Protein AF-A0A821S9S5-F1 (afdb_monomer)

Nearest PDB structures (foldseek):
  3uk6-assembly1_A  TM=9.648E-01  e=2.533E-13  Homo sapiens
  3uk6-assembly2_E  TM=9.661E-01  e=4.183E-13  Homo sapiens
  3uk6-assembly1_J  TM=9.190E-01  e=1.122E-13  Homo sapiens
  3uk6-assembly1_C  TM=9.351E-01  e=2.235E-13  Homo sapiens
  6fo1-assembly1_A  TM=9.210E-01  e=1.357E-09  Homo sapiens

pLDDT: mean 81.26, std 17.4, range [34.44, 96.62]

Structure (mmCIF, N/CA/C/O backbone):
data_AF-A0A821S9S5-F1
#
_entry.id   AF-A0A821S9S5-F1
#
loop_
_atom_site.group_PDB
_atom_site.id
_atom_site.type_symbol
_atom_site.label_atom_id
_atom_site.label_alt_id
_atom_site.label_comp_id
_atom_site.label_asym_id
_atom_site.label_entity_id
_atom_site.label_seq_id
_atom_site.pdbx_PDB_ins_code
_atom_site.Cartn_x
_atom_site.Cartn_y
_atom_site.Cartn_z
_atom_site.occupancy
_atom_site.B_iso_or_equiv
_atom_site.auth_seq_id
_atom_site.auth_comp_id
_atom_site.auth_asym_id
_atom_site.auth_atom_id
_atom_site.pdbx_PDB_model_num
ATOM 1 N N . MET A 1 1 ? -41.143 -4.395 27.945 1.00 41.28 1 MET A N 1
ATOM 2 C CA . MET A 1 1 ? -40.089 -5.272 27.400 1.00 41.28 1 MET A CA 1
ATOM 3 C C . MET A 1 1 ? -39.432 -4.467 26.304 1.00 41.28 1 MET A C 1
ATOM 5 O O . MET A 1 1 ? -40.018 -4.328 25.240 1.00 41.28 1 MET A O 1
ATOM 9 N N . ASP A 1 2 ? -38.329 -3.805 26.642 1.00 36.91 2 ASP A N 1
ATOM 10 C CA . ASP A 1 2 ? -37.649 -2.865 25.753 1.00 36.91 2 ASP A CA 1
ATOM 11 C C . ASP A 1 2 ? -36.916 -3.624 24.648 1.00 36.91 2 ASP A C 1
ATOM 13 O O . ASP A 1 2 ? -36.215 -4.603 24.908 1.00 36.91 2 ASP A O 1
ATOM 17 N N . ALA A 1 3 ? -37.126 -3.190 23.407 1.00 40.41 3 ALA A N 1
ATOM 18 C CA . ALA A 1 3 ? -36.437 -3.729 22.246 1.00 40.41 3 ALA A CA 1
ATOM 19 C C . ALA A 1 3 ? -34.931 -3.425 22.354 1.00 40.41 3 ALA A C 1
ATOM 21 O O . ALA A 1 3 ? -34.566 -2.309 22.739 1.00 40.41 3 ALA A O 1
ATOM 22 N N . PRO A 1 4 ? -34.045 -4.378 22.016 1.00 43.91 4 PRO A N 1
ATOM 23 C CA . PRO A 1 4 ? -32.615 -4.128 22.045 1.00 43.91 4 PRO A CA 1
ATOM 24 C C . PRO A 1 4 ? -32.280 -3.048 21.014 1.00 43.91 4 PRO A C 1
ATOM 26 O O . PRO A 1 4 ? -32.655 -3.141 19.845 1.00 43.91 4 PRO A O 1
ATOM 29 N N . SER A 1 5 ? -31.577 -2.007 21.456 1.00 42.12 5 SER A N 1
ATOM 30 C CA . SER A 1 5 ? -31.018 -0.995 20.573 1.00 42.12 5 SER A CA 1
ATOM 31 C C . SER A 1 5 ? -29.977 -1.655 19.668 1.00 42.12 5 SER A C 1
ATOM 33 O O . SER A 1 5 ? -28.858 -1.964 20.079 1.00 42.12 5 SER A O 1
ATOM 35 N N . THR A 1 6 ? -30.347 -1.888 18.410 1.00 42.91 6 THR A N 1
ATOM 36 C CA . THR A 1 6 ? -29.417 -2.262 17.342 1.00 42.91 6 THR A CA 1
ATOM 37 C C . THR A 1 6 ? -28.382 -1.156 17.200 1.00 42.91 6 THR A C 1
ATOM 39 O O . THR A 1 6 ? -28.624 -0.124 16.571 1.00 42.91 6 THR A O 1
ATOM 42 N N . THR A 1 7 ? -27.228 -1.356 17.831 1.00 46.78 7 THR A N 1
ATOM 43 C CA . THR A 1 7 ? -26.054 -0.516 17.622 1.00 46.78 7 THR A CA 1
ATOM 44 C C . THR A 1 7 ? -25.611 -0.772 16.190 1.00 46.78 7 THR A C 1
ATOM 46 O O . THR A 1 7 ? -25.060 -1.829 15.899 1.00 46.78 7 THR A O 1
ATOM 49 N N . GLN A 1 8 ? -25.918 0.154 15.278 1.00 46.59 8 GLN A N 1
ATOM 50 C CA . GLN A 1 8 ? -25.436 0.080 13.904 1.00 46.59 8 GLN A CA 1
ATOM 51 C C . GLN A 1 8 ? -23.911 0.130 13.948 1.00 46.59 8 GLN A C 1
ATOM 53 O O . GLN A 1 8 ? -23.311 1.183 14.170 1.00 46.59 8 GLN A O 1
ATOM 58 N N . VAL A 1 9 ? -23.281 -1.031 13.786 1.00 52.44 9 VAL A N 1
ATOM 59 C CA . VAL A 1 9 ? -21.837 -1.119 13.624 1.00 52.44 9 VAL A CA 1
ATOM 60 C C . VAL A 1 9 ? -21.526 -0.418 12.315 1.00 52.44 9 VAL A C 1
ATOM 62 O O . VAL A 1 9 ? -21.919 -0.868 11.239 1.00 52.44 9 VAL A O 1
ATOM 65 N N . GLN A 1 10 ? -20.859 0.729 12.413 1.00 49.50 10 GLN A N 1
ATOM 66 C CA . GLN A 1 10 ? -20.384 1.453 11.250 1.00 49.50 10 GLN A CA 1
ATOM 67 C C . GLN A 1 10 ? -19.413 0.525 10.518 1.00 49.50 10 GLN A C 1
ATOM 69 O O . GLN A 1 10 ? -18.283 0.320 10.966 1.00 49.50 10 GLN A O 1
ATOM 74 N N . GLN A 1 11 ? -19.866 -0.085 9.418 1.00 48.41 11 GLN A N 1
ATOM 75 C CA . GLN A 1 11 ? -18.967 -0.806 8.530 1.00 48.41 11 GLN A CA 1
ATOM 76 C C . GLN A 1 11 ? -17.828 0.145 8.182 1.00 48.41 11 GLN A C 1
ATOM 78 O O . GLN A 1 11 ? -18.069 1.313 7.864 1.00 48.41 11 GLN A O 1
ATOM 83 N N . VAL A 1 12 ? -16.593 -0.358 8.200 1.00 48.34 12 VAL A N 1
ATOM 84 C CA . VAL A 1 12 ? -15.436 0.348 7.639 1.00 48.34 12 VAL A CA 1
ATOM 85 C C . VAL A 1 12 ? -15.552 0.324 6.111 1.00 48.34 12 VAL A C 1
ATOM 87 O O . VAL A 1 12 ? -14.712 -0.193 5.390 1.00 48.34 12 VAL A O 1
ATOM 90 N N . ARG A 1 13 ? -16.648 0.858 5.587 1.00 43.81 13 ARG A N 1
ATOM 91 C CA . ARG A 1 13 ? -16.583 1.662 4.388 1.00 43.81 13 ARG A CA 1
ATOM 92 C C . ARG A 1 13 ? -16.343 3.038 4.957 1.00 43.81 13 ARG A C 1
ATOM 94 O O . ARG A 1 13 ? -17.285 3.655 5.456 1.00 43.81 13 ARG A O 1
ATOM 101 N N . GLU A 1 14 ? -15.074 3.465 4.988 1.00 40.25 14 GLU A N 1
ATOM 102 C CA . GLU A 1 14 ? -14.783 4.891 5.129 1.00 40.25 14 GLU A CA 1
ATOM 103 C C . GLU A 1 14 ? -15.840 5.603 4.293 1.00 40.25 14 GLU A C 1
ATOM 105 O O . GLU A 1 14 ? -15.989 5.255 3.118 1.00 40.25 14 GLU A O 1
ATOM 110 N N . ILE A 1 15 ? -16.627 6.495 4.917 1.00 38.25 15 ILE A N 1
ATOM 111 C CA . ILE A 1 15 ? -17.447 7.482 4.208 1.00 38.25 15 ILE A CA 1
ATOM 112 C C . 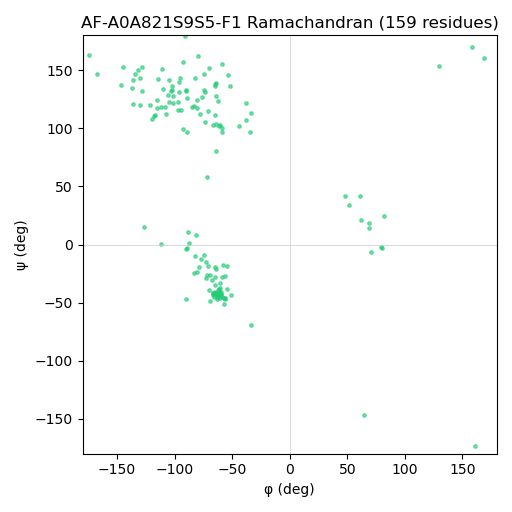ILE A 1 15 ? -16.571 7.893 3.061 1.00 38.25 15 ILE A C 1
ATOM 114 O O . ILE A 1 15 ? -15.530 8.481 3.351 1.00 38.25 15 ILE A O 1
ATOM 118 N N . THR A 1 16 ? -16.922 7.449 1.848 1.00 37.78 16 THR A N 1
ATOM 119 C CA . THR A 1 16 ? -16.047 7.463 0.683 1.00 37.78 16 THR A CA 1
ATOM 120 C C . THR A 1 16 ? -15.390 8.819 0.712 1.00 37.78 16 THR A C 1
ATOM 122 O O . THR A 1 16 ? -16.040 9.826 0.411 1.00 37.78 16 THR A O 1
ATOM 125 N N . ARG A 1 17 ? -14.131 8.883 1.172 1.00 42.34 17 ARG A N 1
ATOM 126 C CA . ARG A 1 17 ? -13.279 10.001 0.834 1.00 42.34 17 ARG A CA 1
ATOM 127 C C . ARG A 1 17 ? -13.315 9.847 -0.654 1.00 42.34 17 ARG A C 1
ATOM 129 O O . ARG A 1 17 ? -12.747 8.876 -1.142 1.00 42.34 17 ARG A O 1
ATOM 136 N N . ILE A 1 18 ? -14.142 10.670 -1.308 1.00 34.44 18 ILE A N 1
ATOM 137 C CA . ILE A 1 18 ? -14.268 10.744 -2.757 1.00 34.44 18 ILE A CA 1
ATOM 138 C C . ILE A 1 18 ? -12.860 10.466 -3.227 1.00 34.44 18 ILE A C 1
ATOM 140 O O . ILE A 1 18 ? -11.977 11.221 -2.800 1.00 34.44 18 ILE A O 1
ATOM 144 N N . GLU A 1 19 ? -12.636 9.332 -3.903 1.00 45.19 19 GLU A N 1
ATOM 145 C CA . GLU A 1 19 ? -11.308 8.934 -4.354 1.00 45.19 19 GLU A CA 1
ATOM 146 C C . GLU A 1 19 ? -10.896 10.002 -5.359 1.00 45.19 19 GLU A C 1
ATOM 148 O O . GLU A 1 19 ? -11.104 9.915 -6.566 1.00 45.19 19 GLU A O 1
ATOM 153 N N . ARG A 1 20 ? -10.433 11.127 -4.825 1.00 43.12 20 ARG A N 1
ATOM 154 C CA . ARG A 1 20 ? -10.027 12.287 -5.572 1.00 43.12 20 ARG A CA 1
ATOM 155 C C . ARG A 1 20 ? -8.759 11.788 -6.209 1.00 43.12 20 ARG A C 1
ATOM 157 O O . ARG A 1 20 ? -7.842 11.432 -5.474 1.00 43.12 20 ARG A O 1
ATOM 164 N N . ILE A 1 21 ? -8.774 11.684 -7.536 1.00 52.53 21 ILE A N 1
ATOM 165 C CA . ILE A 1 21 ? -7.690 11.174 -8.379 1.00 52.53 21 ILE A CA 1
ATOM 166 C C . ILE A 1 21 ? -6.346 11.575 -7.757 1.00 52.53 21 ILE A C 1
ATOM 168 O O . ILE A 1 21 ? -5.897 12.714 -7.873 1.00 52.53 21 ILE A O 1
ATOM 172 N N . GLY A 1 22 ? -5.750 10.651 -7.003 1.00 65.62 22 GLY A N 1
ATOM 173 C CA . GLY A 1 22 ? -4.468 10.862 -6.350 1.00 65.62 22 GLY A CA 1
ATOM 174 C C . GLY A 1 22 ? -3.353 10.668 -7.366 1.00 65.62 22 GLY A C 1
ATOM 175 O O . GLY A 1 22 ? -3.555 10.005 -8.387 1.00 65.62 22 GLY A O 1
ATOM 176 N N . ALA A 1 23 ? -2.148 11.158 -7.067 1.00 77.44 23 ALA A N 1
ATOM 177 C CA . ALA A 1 23 ? -0.976 11.027 -7.947 1.00 77.44 23 ALA A CA 1
ATOM 178 C C . ALA A 1 23 ? -0.655 9.571 -8.358 1.00 77.44 23 ALA A C 1
ATOM 180 O O . ALA A 1 23 ? 0.045 9.331 -9.337 1.00 77.44 23 ALA A O 1
ATOM 181 N N . HIS A 1 24 ? -1.185 8.595 -7.622 1.00 83.50 24 HIS A N 1
ATOM 182 C CA . HIS A 1 24 ? -0.944 7.166 -7.793 1.00 83.50 24 HIS A CA 1
ATOM 183 C C . HIS A 1 24 ? -2.243 6.348 -7.943 1.00 83.50 24 HIS A C 1
ATOM 185 O O . HIS A 1 24 ? -2.210 5.127 -7.850 1.00 83.50 24 HIS A O 1
ATOM 191 N N . SER A 1 25 ? -3.380 7.003 -8.209 1.00 82.56 25 SER A N 1
ATOM 192 C CA . SER A 1 25 ? -4.698 6.358 -8.398 1.00 82.56 25 SER A CA 1
ATOM 193 C C . SER A 1 25 ? -4.781 5.438 -9.625 1.00 82.56 25 SER A C 1
ATOM 195 O O . SER A 1 25 ? -5.640 4.570 -9.706 1.00 82.56 25 SER A O 1
ATOM 197 N N . HIS A 1 26 ? -3.869 5.597 -10.584 1.00 88.94 26 HIS A N 1
ATOM 198 C CA . HIS A 1 26 ? -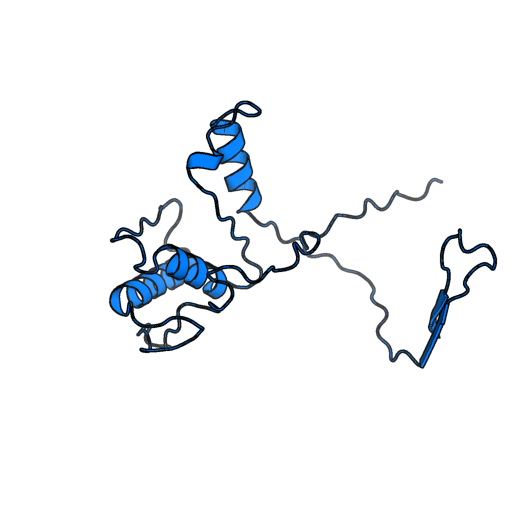3.780 4.750 -11.774 1.00 88.94 26 HIS A CA 1
ATOM 199 C C . HIS A 1 26 ? -3.138 3.378 -11.500 1.00 88.94 26 HIS A C 1
ATOM 201 O O . HIS A 1 26 ? -3.181 2.500 -12.364 1.00 88.94 26 HIS A O 1
ATOM 207 N N . ILE A 1 27 ? -2.520 3.187 -10.331 1.00 91.50 27 ILE A N 1
ATOM 208 C CA . ILE A 1 27 ? -1.806 1.960 -9.975 1.00 91.50 27 ILE A CA 1
ATOM 209 C C . ILE A 1 27 ? -2.812 0.944 -9.450 1.00 91.50 27 ILE A C 1
ATOM 211 O O . ILE A 1 27 ? -3.463 1.176 -8.438 1.00 91.50 27 ILE A O 1
ATOM 215 N N . ARG A 1 28 ? -2.908 -0.201 -10.129 1.00 90.62 28 ARG A N 1
ATOM 216 C CA . ARG A 1 28 ? -3.827 -1.300 -9.779 1.00 90.62 28 ARG A CA 1
ATOM 217 C C . ARG A 1 28 ? -3.106 -2.552 -9.274 1.00 90.62 28 ARG A C 1
ATOM 219 O O . ARG A 1 28 ? -3.745 -3.557 -8.999 1.00 90.62 28 ARG A O 1
ATOM 226 N N . GLY A 1 29 ? -1.777 -2.521 -9.204 1.00 93.19 29 GLY A N 1
ATOM 227 C CA . GLY A 1 29 ? -0.955 -3.643 -8.758 1.00 93.19 29 GLY A CA 1
ATOM 228 C C . GLY A 1 29 ? 0.497 -3.516 -9.212 1.00 93.19 29 GLY A C 1
ATOM 229 O O . GLY A 1 29 ? 0.904 -2.505 -9.784 1.00 93.19 29 GLY A O 1
ATOM 230 N N . LEU A 1 30 ? 1.294 -4.557 -8.965 1.00 95.00 30 LEU A N 1
ATOM 231 C CA . LEU A 1 30 ? 2.719 -4.588 -9.315 1.00 95.00 30 LEU A CA 1
ATOM 232 C C . LEU A 1 30 ? 2.997 -4.972 -10.774 1.00 95.00 30 LEU A C 1
ATOM 234 O O . LEU A 1 30 ? 4.139 -4.854 -11.214 1.00 95.00 30 LEU A O 1
ATOM 238 N N . GLY A 1 31 ? 2.006 -5.426 -11.541 1.00 94.44 31 GLY A N 1
ATOM 239 C CA . GLY A 1 31 ? 2.113 -5.773 -12.962 1.00 94.44 31 GLY A CA 1
ATOM 240 C C . GLY A 1 31 ? 3.110 -6.900 -13.260 1.00 94.44 31 GLY A C 1
ATOM 241 O O . GLY A 1 31 ? 3.899 -6.793 -14.206 1.00 94.44 31 GLY A O 1
ATOM 242 N N . LEU A 1 32 ? 3.104 -7.934 -12.421 1.00 95.38 32 LEU A N 1
ATOM 243 C CA . LEU A 1 32 ? 3.940 -9.129 -12.546 1.00 95.38 32 LEU A CA 1
ATOM 244 C C . LEU A 1 32 ? 3.203 -10.225 -13.331 1.00 95.38 32 LEU A C 1
ATOM 246 O O . LEU A 1 32 ? 1.975 -10.205 -13.411 1.00 95.38 32 LEU A O 1
ATOM 250 N N . ASN A 1 33 ? 3.946 -11.152 -13.931 1.00 93.69 33 ASN A N 1
ATOM 251 C CA . ASN A 1 33 ? 3.405 -12.414 -14.444 1.00 93.69 33 ASN A CA 1
ATOM 252 C C . ASN A 1 33 ? 3.464 -13.519 -13.368 1.00 93.69 33 ASN A C 1
ATOM 254 O O . ASN A 1 33 ? 3.981 -13.299 -12.272 1.00 93.69 33 ASN A O 1
ATOM 258 N N . ASP A 1 34 ? 2.992 -14.717 -13.711 1.00 91.06 34 ASP A N 1
ATOM 259 C CA . ASP A 1 34 ? 2.962 -15.875 -12.803 1.00 91.06 34 ASP A CA 1
ATOM 260 C C . ASP A 1 34 ? 4.365 -16.347 -12.381 1.00 91.06 34 ASP A C 1
ATOM 262 O O . ASP A 1 34 ? 4.535 -16.981 -11.345 1.00 91.06 34 ASP A O 1
ATOM 266 N N . SER A 1 35 ? 5.398 -15.994 -13.150 1.00 93.12 35 SER A N 1
ATOM 267 C CA . SER A 1 35 ? 6.808 -16.252 -12.828 1.00 93.12 35 SER A CA 1
ATOM 268 C C . SER A 1 35 ? 7.460 -15.135 -11.996 1.00 93.12 35 SER A C 1
ATOM 270 O O . SER A 1 35 ? 8.682 -15.117 -11.844 1.00 93.12 35 SER A O 1
ATOM 272 N N . LEU A 1 36 ? 6.670 -14.191 -11.463 1.00 91.81 36 LEU A N 1
ATOM 273 C CA . LEU A 1 36 ? 7.112 -13.017 -10.692 1.00 91.81 36 LEU A CA 1
ATOM 274 C C . LEU A 1 36 ? 8.019 -12.043 -11.462 1.00 91.81 36 LEU A C 1
ATOM 276 O O . LEU A 1 36 ? 8.725 -11.218 -10.875 1.00 91.81 36 LEU A O 1
ATOM 280 N N . GLU A 1 37 ? 7.984 -12.083 -12.788 1.00 94.38 37 GLU A N 1
ATOM 281 C CA . GLU A 1 37 ? 8.697 -11.143 -13.640 1.00 94.38 37 GLU A CA 1
ATOM 282 C C . GLU A 1 37 ? 7.827 -9.930 -13.966 1.00 94.38 37 GLU A C 1
ATOM 284 O O . GLU A 1 37 ? 6.656 -10.033 -14.340 1.00 94.38 37 GLU A O 1
ATOM 289 N N . ALA A 1 38 ? 8.414 -8.743 -13.822 1.00 94.94 38 ALA A N 1
ATOM 290 C CA . ALA A 1 38 ? 7.731 -7.495 -14.113 1.00 94.94 38 ALA A CA 1
ATOM 291 C C . ALA A 1 38 ? 7.635 -7.268 -15.623 1.00 94.94 38 ALA A C 1
ATOM 293 O O . ALA A 1 38 ? 8.647 -7.244 -16.323 1.00 94.94 38 ALA A O 1
ATOM 294 N N . ARG A 1 39 ? 6.420 -7.018 -16.120 1.00 94.62 39 ARG A N 1
ATOM 295 C CA . ARG A 1 39 ? 6.222 -6.541 -17.496 1.00 94.62 39 ARG A CA 1
ATOM 296 C C . ARG A 1 39 ? 6.620 -5.068 -17.600 1.00 94.62 39 ARG A C 1
ATOM 298 O O . ARG A 1 39 ? 6.374 -4.299 -16.666 1.00 94.62 39 ARG A O 1
ATOM 305 N N . ASN A 1 40 ? 7.160 -4.659 -18.752 1.00 92.69 40 ASN A N 1
ATOM 306 C CA . ASN A 1 40 ? 7.594 -3.275 -19.003 1.00 92.69 40 ASN A CA 1
ATOM 307 C C . ASN A 1 40 ? 6.513 -2.236 -18.674 1.00 92.69 40 ASN A C 1
ATOM 309 O O . ASN A 1 40 ? 6.810 -1.237 -18.019 1.00 92.69 40 ASN A O 1
ATOM 313 N N . VAL A 1 41 ? 5.268 -2.511 -19.067 1.00 95.44 41 VAL A N 1
ATOM 314 C CA . VAL A 1 41 ? 4.082 -1.711 -18.743 1.00 95.44 41 VAL A CA 1
ATOM 315 C C . VAL A 1 41 ? 2.961 -2.666 -18.351 1.00 95.44 41 VAL A C 1
ATOM 317 O O . VAL A 1 41 ? 2.610 -3.549 -19.133 1.00 95.44 41 VAL A O 1
ATOM 320 N N . SER A 1 42 ? 2.428 -2.545 -17.134 1.00 95.00 42 SER A N 1
ATOM 321 C CA . SER A 1 42 ? 1.279 -3.343 -16.678 1.00 95.00 42 SER A CA 1
ATOM 322 C C . SER A 1 42 ? 0.694 -2.788 -15.376 1.00 95.00 42 SER A C 1
ATOM 324 O O . SER A 1 42 ? 1.438 -2.278 -14.543 1.00 95.00 42 SER A O 1
ATOM 326 N N . GLN A 1 43 ? -0.627 -2.902 -15.188 1.00 91.94 43 GLN A N 1
ATOM 327 C CA . GLN A 1 43 ? -1.358 -2.491 -13.972 1.00 91.94 43 GLN A CA 1
ATOM 328 C C . GLN A 1 43 ? -1.068 -1.049 -13.498 1.00 91.94 43 GLN A C 1
ATOM 330 O O . GLN A 1 43 ? -1.053 -0.766 -12.302 1.00 91.94 43 GLN A O 1
ATOM 335 N N . GLY A 1 44 ? -0.827 -0.131 -14.439 1.00 92.50 44 GLY A N 1
ATOM 336 C CA . GLY A 1 44 ? -0.480 1.265 -14.144 1.00 92.50 44 GLY A CA 1
ATOM 337 C C . GLY A 1 44 ? 0.989 1.496 -13.771 1.00 92.50 44 GLY A C 1
ATOM 338 O O . GLY A 1 44 ? 1.396 2.639 -13.610 1.00 92.50 44 GLY A O 1
ATOM 339 N N . MET A 1 45 ? 1.805 0.443 -13.682 1.00 94.88 45 MET A N 1
ATOM 340 C CA . MET A 1 45 ? 3.241 0.536 -13.423 1.00 94.88 45 MET A CA 1
ATOM 341 C C . MET A 1 45 ? 4.043 0.499 -14.727 1.00 94.88 45 MET A C 1
ATOM 343 O O . MET A 1 45 ? 3.759 -0.295 -15.629 1.00 94.88 45 MET A O 1
ATOM 347 N N . VAL A 1 46 ? 5.092 1.322 -14.793 1.00 94.88 46 VAL A N 1
ATOM 348 C CA . VAL A 1 46 ? 6.031 1.403 -15.922 1.00 94.88 46 VAL A CA 1
ATOM 349 C C . VAL A 1 46 ? 7.463 1.281 -15.408 1.00 94.88 46 VAL A C 1
ATOM 351 O O . VAL A 1 46 ? 7.846 1.947 -14.446 1.00 94.88 46 VAL A O 1
ATOM 354 N N . GLY A 1 47 ? 8.269 0.432 -16.046 1.00 94.69 47 GLY A N 1
ATOM 355 C CA . GLY A 1 47 ? 9.677 0.256 -15.686 1.00 94.69 47 GLY A CA 1
ATOM 356 C C . GLY A 1 47 ? 9.867 -0.316 -14.277 1.00 94.69 47 GLY A C 1
ATOM 357 O O . GLY A 1 47 ? 9.078 -1.152 -13.836 1.00 94.69 47 GLY A O 1
ATOM 358 N N . GLN A 1 48 ? 10.947 0.095 -13.596 1.00 95.75 48 GLN A N 1
ATOM 359 C CA . GLN A 1 48 ? 11.346 -0.382 -12.259 1.00 95.75 48 GLN A CA 1
ATOM 360 C C . GLN A 1 48 ? 11.322 -1.916 -12.114 1.00 95.75 48 GLN A C 1
ATOM 362 O O . GLN A 1 48 ? 10.899 -2.456 -11.094 1.00 95.75 48 GLN A O 1
ATOM 367 N N . LEU A 1 49 ? 11.794 -2.631 -13.143 1.00 95.38 49 LEU A N 1
ATOM 368 C CA . LEU A 1 49 ? 11.652 -4.088 -13.258 1.00 95.38 49 LEU A CA 1
ATOM 369 C C . LEU A 1 49 ? 12.234 -4.838 -12.053 1.00 95.38 49 LEU A C 1
ATOM 371 O O . LEU A 1 49 ? 11.569 -5.692 -11.472 1.00 95.38 49 LEU A O 1
ATOM 375 N N . LYS A 1 50 ? 13.454 -4.472 -11.635 1.00 95.38 50 LYS A N 1
ATOM 376 C CA . LYS A 1 50 ? 14.131 -5.089 -10.484 1.00 95.38 50 LYS A CA 1
ATOM 377 C C . LYS A 1 50 ? 13.370 -4.843 -9.180 1.00 95.38 50 LYS A C 1
ATOM 379 O O . LYS A 1 50 ? 13.161 -5.775 -8.411 1.00 95.38 50 LYS A O 1
ATOM 384 N N . ALA A 1 51 ? 12.925 -3.607 -8.951 1.00 96.00 51 ALA A N 1
ATOM 385 C CA . ALA A 1 51 ? 12.224 -3.234 -7.727 1.00 96.00 51 ALA A CA 1
ATOM 386 C C . ALA A 1 51 ? 10.823 -3.864 -7.652 1.00 96.00 51 ALA A C 1
ATOM 388 O O . ALA A 1 51 ? 10.430 -4.351 -6.597 1.00 96.00 51 ALA A O 1
ATOM 389 N N . ARG A 1 52 ? 10.098 -3.935 -8.776 1.00 96.44 52 ARG A N 1
ATOM 390 C CA . ARG A 1 52 ? 8.789 -4.601 -8.862 1.00 96.44 52 ARG A CA 1
ATOM 391 C C . ARG A 1 52 ? 8.898 -6.110 -8.670 1.00 96.44 52 ARG A C 1
ATOM 393 O O . ARG A 1 52 ? 8.093 -6.670 -7.936 1.00 96.44 52 ARG A O 1
ATOM 400 N N . ARG A 1 53 ? 9.913 -6.758 -9.254 1.00 96.12 53 ARG A N 1
ATOM 401 C CA . ARG A 1 53 ? 10.202 -8.182 -9.010 1.00 96.12 53 ARG A CA 1
ATOM 402 C C . ARG A 1 53 ? 10.516 -8.448 -7.536 1.00 96.12 53 ARG A C 1
ATOM 404 O O . ARG A 1 53 ? 9.955 -9.369 -6.953 1.00 96.12 53 ARG A O 1
ATOM 411 N N . ALA A 1 54 ? 11.360 -7.621 -6.916 1.00 95.81 54 ALA A N 1
ATOM 412 C CA . ALA A 1 54 ? 11.658 -7.730 -5.486 1.00 95.81 54 ALA A CA 1
ATOM 413 C C . ALA A 1 54 ? 10.400 -7.537 -4.619 1.00 95.81 54 ALA A C 1
ATOM 415 O O . ALA A 1 54 ? 10.157 -8.321 -3.706 1.00 95.81 54 ALA A O 1
ATOM 416 N N . ALA A 1 55 ? 9.567 -6.545 -4.946 1.00 95.50 55 ALA A N 1
ATOM 417 C CA . ALA A 1 55 ? 8.281 -6.324 -4.290 1.00 95.50 55 ALA A CA 1
ATOM 418 C C . ALA A 1 55 ? 7.328 -7.522 -4.4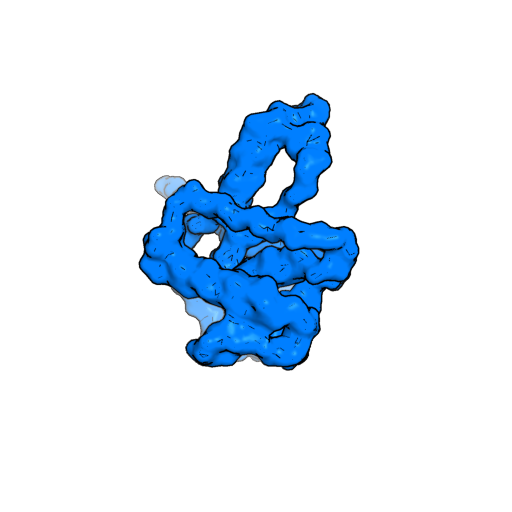50 1.00 95.50 55 ALA A C 1
ATOM 420 O O . ALA A 1 55 ? 6.636 -7.869 -3.501 1.00 95.50 55 ALA A O 1
ATOM 421 N N . GLY A 1 56 ? 7.335 -8.187 -5.609 1.00 95.00 56 GLY A N 1
ATOM 422 C CA . GLY A 1 56 ? 6.579 -9.417 -5.857 1.00 95.00 56 GLY A CA 1
ATOM 423 C C . GLY A 1 56 ? 6.998 -10.581 -4.971 1.00 95.00 56 GLY A C 1
ATOM 424 O O . GLY A 1 56 ? 6.151 -11.239 -4.381 1.00 95.00 56 GLY A O 1
ATOM 425 N N . LEU A 1 57 ? 8.305 -10.798 -4.813 1.00 94.12 57 LEU A N 1
ATOM 426 C CA . LEU A 1 57 ? 8.816 -11.820 -3.895 1.00 94.12 57 LEU A CA 1
ATOM 427 C C . LEU A 1 57 ? 8.392 -11.536 -2.451 1.00 94.12 57 LEU A C 1
ATOM 429 O O . LEU A 1 57 ? 7.993 -12.444 -1.730 1.00 94.12 57 LEU A O 1
ATOM 433 N N . ILE A 1 58 ? 8.454 -10.270 -2.032 1.00 93.62 58 ILE A N 1
ATOM 434 C CA . ILE A 1 58 ? 8.007 -9.863 -0.697 1.00 93.62 58 ILE A CA 1
ATOM 435 C C . ILE A 1 58 ? 6.503 -10.081 -0.533 1.00 93.62 58 ILE A C 1
ATOM 437 O O . ILE A 1 58 ? 6.085 -10.587 0.503 1.00 93.62 58 ILE A O 1
ATOM 441 N N . LEU A 1 59 ? 5.706 -9.751 -1.549 1.00 92.56 59 LEU A N 1
ATOM 442 C CA . LEU A 1 59 ? 4.266 -9.981 -1.551 1.00 92.56 59 LEU A CA 1
ATOM 443 C C . LEU A 1 59 ? 3.933 -11.464 -1.339 1.00 92.56 59 LEU A C 1
ATOM 445 O O . LEU A 1 59 ? 3.094 -11.778 -0.500 1.00 92.56 59 LEU A O 1
ATOM 449 N N . GLU A 1 60 ? 4.614 -12.369 -2.043 1.00 92.56 60 GLU A N 1
ATOM 450 C CA . GLU A 1 60 ? 4.414 -13.810 -1.858 1.00 92.56 60 GLU A CA 1
ATOM 451 C C . GLU A 1 60 ? 4.850 -14.271 -0.462 1.00 92.56 60 GLU A C 1
ATOM 453 O O . GLU A 1 60 ? 4.094 -14.962 0.213 1.00 92.56 60 GLU A O 1
ATOM 458 N N . MET A 1 61 ? 5.989 -13.793 0.052 1.00 92.38 61 MET A N 1
ATOM 459 C CA . MET A 1 61 ? 6.406 -14.101 1.429 1.00 92.38 61 MET A CA 1
ATOM 460 C C . MET A 1 61 ? 5.401 -13.612 2.487 1.00 92.38 61 MET A C 1
ATOM 462 O O . MET A 1 61 ? 5.259 -14.254 3.531 1.00 92.38 61 MET A O 1
ATOM 466 N N . ILE A 1 62 ? 4.715 -12.488 2.235 1.00 90.56 62 ILE A N 1
ATOM 467 C CA . ILE A 1 62 ? 3.636 -11.976 3.093 1.00 90.56 62 ILE A CA 1
ATOM 468 C C . ILE A 1 62 ? 2.415 -12.899 3.015 1.00 90.56 62 ILE A C 1
ATOM 470 O O . ILE A 1 62 ? 1.902 -13.297 4.058 1.00 90.56 62 ILE A O 1
ATOM 474 N N . LYS A 1 63 ? 1.974 -13.278 1.807 1.00 88.06 63 LYS A N 1
ATOM 475 C CA . LYS A 1 63 ? 0.824 -14.181 1.608 1.00 88.06 63 LYS A CA 1
ATOM 476 C C . LYS A 1 63 ? 1.045 -15.560 2.228 1.00 88.06 63 LYS A C 1
ATOM 478 O O . LYS A 1 63 ? 0.127 -16.125 2.809 1.00 88.06 63 LYS A O 1
ATOM 483 N N . GLU A 1 64 ? 2.264 -16.081 2.133 1.00 91.06 64 GLU A N 1
ATOM 484 C CA . GLU A 1 64 ? 2.659 -17.351 2.748 1.00 91.06 64 GLU A CA 1
ATOM 485 C C . GLU A 1 64 ? 2.847 -17.252 4.274 1.00 91.06 64 GLU A C 1
ATOM 487 O O . GLU A 1 64 ? 3.064 -18.269 4.930 1.00 91.06 64 GLU A O 1
ATOM 492 N N . GLY A 1 65 ? 2.830 -16.045 4.853 1.00 86.12 65 GLY A N 1
ATOM 493 C CA . GLY A 1 65 ? 3.041 -15.833 6.287 1.00 86.12 65 GLY A CA 1
ATOM 494 C C . GLY A 1 65 ? 4.467 -16.129 6.773 1.00 86.12 65 GLY A C 1
ATOM 495 O O . GLY A 1 65 ? 4.697 -16.227 7.977 1.00 86.12 65 GLY A O 1
ATOM 496 N N . LYS A 1 66 ? 5.449 -16.256 5.868 1.00 86.00 66 LYS A N 1
ATOM 497 C CA . LYS A 1 66 ? 6.858 -16.551 6.213 1.00 86.00 66 LYS A CA 1
ATOM 498 C C . LYS A 1 66 ? 7.585 -15.359 6.840 1.00 86.00 66 LYS A C 1
ATOM 500 O O . LYS A 1 66 ? 8.672 -15.514 7.399 1.00 86.00 66 LYS A O 1
ATOM 505 N N . ILE A 1 67 ? 7.013 -14.161 6.731 1.00 80.62 67 ILE A N 1
ATOM 506 C CA . ILE A 1 67 ? 7.553 -12.931 7.303 1.00 80.62 67 ILE A CA 1
ATOM 507 C C . ILE A 1 67 ? 6.525 -12.319 8.256 1.00 80.62 67 ILE A C 1
ATOM 509 O O . ILE A 1 67 ? 5.448 -11.913 7.837 1.00 80.62 67 ILE A O 1
ATOM 513 N N . ALA A 1 68 ? 6.909 -12.174 9.526 1.00 77.69 68 ALA A N 1
ATOM 514 C CA . ALA A 1 68 ? 6.186 -11.401 10.532 1.00 77.69 68 ALA A CA 1
ATOM 515 C C . ALA A 1 68 ? 7.152 -10.441 11.246 1.00 77.69 68 ALA A C 1
ATOM 517 O O . ALA A 1 68 ? 8.322 -10.770 11.455 1.00 77.69 6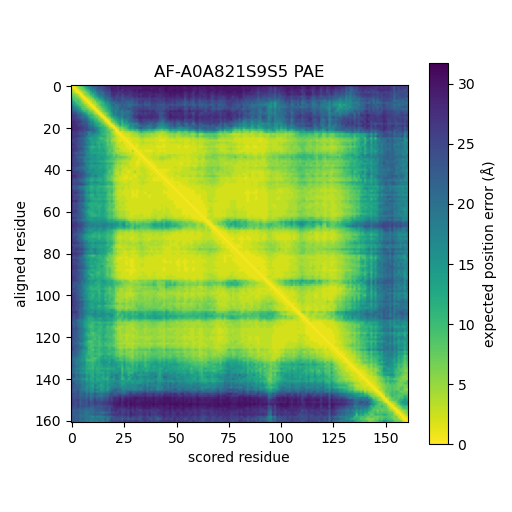8 ALA A O 1
ATOM 518 N N . GLY A 1 69 ? 6.681 -9.238 11.589 1.00 84.75 69 GLY A N 1
ATOM 519 C CA . GLY A 1 69 ? 7.454 -8.256 12.364 1.00 84.75 69 GLY A CA 1
ATOM 520 C C . GLY A 1 69 ? 8.661 -7.635 11.647 1.00 84.75 69 GLY A C 1
ATOM 521 O O . GLY A 1 69 ? 9.544 -7.095 12.307 1.00 84.75 69 GLY A O 1
ATOM 522 N N . ARG A 1 70 ? 8.731 -7.704 10.309 1.00 90.31 70 ARG A N 1
ATOM 523 C CA . ARG A 1 70 ? 9.804 -7.074 9.519 1.00 90.31 70 ARG A CA 1
ATOM 524 C C . ARG A 1 70 ? 9.303 -5.821 8.810 1.00 90.31 70 ARG A C 1
ATOM 526 O O . ARG A 1 70 ? 8.195 -5.809 8.283 1.00 90.31 70 ARG A O 1
ATOM 533 N N . ALA A 1 71 ? 10.150 -4.799 8.748 1.00 91.44 71 ALA A N 1
ATOM 534 C CA . ALA A 1 71 ? 9.893 -3.584 7.983 1.00 91.44 71 ALA A CA 1
ATOM 535 C C . ALA A 1 71 ? 10.543 -3.661 6.593 1.00 91.44 71 ALA A C 1
ATOM 537 O O . ALA A 1 71 ? 11.653 -4.176 6.445 1.00 91.44 71 ALA A O 1
ATOM 538 N N . LEU A 1 72 ? 9.865 -3.110 5.585 1.00 92.19 72 LEU A N 1
ATOM 539 C CA . LEU A 1 72 ? 10.399 -2.944 4.236 1.00 92.19 72 LEU A CA 1
ATOM 540 C C . LEU A 1 72 ? 10.844 -1.492 4.027 1.00 92.19 72 LEU A C 1
ATOM 542 O O . LEU A 1 72 ? 10.029 -0.577 4.114 1.00 92.19 72 LEU A O 1
ATOM 546 N N . LEU A 1 73 ? 12.121 -1.287 3.699 1.00 95.06 73 LEU A N 1
ATOM 547 C CA . LEU A 1 73 ? 12.665 0.022 3.337 1.00 95.06 73 LEU A CA 1
ATOM 548 C C . LEU A 1 73 ? 12.898 0.103 1.825 1.00 95.06 73 LEU A C 1
ATOM 550 O O . LEU A 1 73 ? 13.665 -0.679 1.267 1.00 95.06 73 LEU A O 1
ATOM 554 N N . ILE A 1 74 ? 12.273 1.082 1.168 1.00 94.56 74 ILE A N 1
ATOM 555 C CA . ILE A 1 74 ? 12.481 1.372 -0.256 1.00 94.56 74 ILE A CA 1
ATOM 556 C C . ILE A 1 74 ? 13.293 2.663 -0.374 1.00 94.56 74 ILE A C 1
ATOM 558 O O . ILE A 1 74 ? 12.802 3.746 -0.058 1.00 94.56 74 ILE A O 1
ATOM 562 N N . ALA A 1 75 ? 14.528 2.555 -0.859 1.00 95.31 75 ALA A N 1
ATOM 563 C CA . ALA A 1 75 ? 15.443 3.681 -1.025 1.00 95.31 75 ALA A CA 1
ATOM 564 C C . ALA A 1 75 ? 15.698 3.999 -2.507 1.00 95.31 75 ALA A C 1
ATOM 566 O O . ALA A 1 75 ? 15.637 3.127 -3.372 1.00 95.31 75 ALA A O 1
ATOM 567 N N . GLY A 1 76 ? 15.978 5.269 -2.805 1.00 95.75 76 GLY A N 1
ATOM 568 C CA . GLY A 1 76 ? 16.274 5.743 -4.157 1.00 95.75 76 GLY A CA 1
ATOM 569 C C . GLY A 1 76 ? 16.030 7.242 -4.322 1.00 95.75 76 GLY A C 1
ATOM 570 O O . GLY A 1 76 ? 15.420 7.878 -3.459 1.00 95.75 76 GLY A O 1
ATOM 571 N N . GLN A 1 77 ? 16.467 7.802 -5.449 1.00 96.62 77 GLN A N 1
ATOM 572 C CA . GLN A 1 77 ? 16.326 9.229 -5.760 1.00 96.62 77 GLN A CA 1
ATOM 573 C C . GLN A 1 77 ? 14.852 9.694 -5.765 1.00 96.62 77 GLN A C 1
ATOM 575 O O . GLN A 1 77 ? 13.939 8.876 -5.936 1.00 96.62 77 GLN A O 1
ATOM 580 N N . PRO A 1 78 ? 14.565 10.987 -5.537 1.00 95.06 78 PRO A N 1
ATOM 581 C CA . PRO A 1 78 ? 13.221 11.538 -5.718 1.00 95.06 78 PRO A CA 1
ATOM 582 C C . PRO A 1 78 ? 12.666 11.232 -7.121 1.00 95.06 78 PRO A C 1
ATOM 584 O O . PRO A 1 78 ? 13.418 11.150 -8.083 1.00 95.06 78 PRO A O 1
ATOM 587 N N . GLY A 1 79 ? 11.353 11.011 -7.237 1.00 91.69 79 GLY A N 1
ATOM 588 C CA . GLY A 1 79 ? 10.703 10.747 -8.531 1.00 91.69 79 GLY A CA 1
ATOM 589 C C . GLY A 1 79 ? 10.841 9.322 -9.092 1.00 91.69 79 GLY A C 1
ATOM 590 O O . GLY A 1 79 ? 10.226 9.018 -10.105 1.00 91.69 79 GLY A O 1
ATOM 591 N N . THR A 1 80 ? 11.557 8.402 -8.435 1.00 93.50 80 THR A N 1
ATOM 592 C CA . THR A 1 80 ? 11.768 7.030 -8.955 1.00 93.50 80 THR A CA 1
ATOM 593 C C . THR A 1 80 ? 10.623 6.037 -8.702 1.00 93.50 80 THR A C 1
ATOM 595 O O . THR A 1 80 ? 10.780 4.845 -8.958 1.00 93.50 80 THR A O 1
ATOM 598 N N . GLY A 1 81 ? 9.472 6.493 -8.197 1.00 91.50 81 GLY A N 1
ATOM 599 C CA . GLY A 1 81 ? 8.296 5.636 -7.996 1.00 91.50 81 GLY A CA 1
ATOM 600 C C . GLY A 1 81 ? 8.298 4.802 -6.708 1.00 91.50 81 GLY A C 1
ATOM 601 O O . GLY A 1 81 ? 7.620 3.785 -6.642 1.00 91.50 81 GLY A O 1
ATOM 602 N N . LYS A 1 82 ? 9.015 5.221 -5.658 1.00 95.00 82 LYS A N 1
ATOM 603 C CA . LYS A 1 82 ? 9.029 4.513 -4.358 1.00 95.00 82 LYS A CA 1
ATOM 604 C C . LYS A 1 82 ? 7.625 4.362 -3.756 1.00 95.00 82 LYS A C 1
ATOM 606 O O . LYS A 1 82 ? 7.196 3.255 -3.449 1.00 95.00 82 LYS A O 1
ATOM 611 N N . THR A 1 83 ? 6.890 5.470 -3.663 1.00 92.06 83 THR A N 1
ATOM 612 C CA . THR A 1 83 ? 5.500 5.495 -3.180 1.00 92.06 83 THR A CA 1
ATOM 613 C C . THR A 1 83 ? 4.564 4.728 -4.116 1.00 92.06 83 THR A C 1
ATOM 615 O O . THR A 1 83 ? 3.659 4.043 -3.654 1.00 92.06 83 THR A O 1
ATOM 618 N N . ALA A 1 84 ? 4.826 4.773 -5.426 1.00 93.50 84 ALA A N 1
ATOM 619 C CA . ALA A 1 84 ? 4.082 4.011 -6.425 1.00 93.50 84 ALA A CA 1
ATOM 620 C C . ALA A 1 84 ? 4.227 2.492 -6.219 1.00 93.50 84 ALA A C 1
ATOM 622 O O . ALA A 1 84 ? 3.239 1.768 -6.266 1.00 93.50 84 ALA A O 1
ATOM 623 N N . ILE A 1 85 ? 5.435 2.005 -5.918 1.00 94.56 85 ILE A N 1
ATOM 624 C CA . ILE A 1 85 ? 5.665 0.588 -5.604 1.00 94.56 85 ILE A CA 1
ATOM 625 C C . ILE A 1 85 ? 4.946 0.192 -4.310 1.00 94.56 85 ILE A C 1
ATOM 627 O O . ILE A 1 85 ? 4.308 -0.855 -4.284 1.00 94.56 85 ILE A O 1
ATOM 631 N N . ALA A 1 86 ? 4.996 1.025 -3.264 1.00 92.38 86 ALA A N 1
ATOM 632 C CA . ALA A 1 86 ? 4.272 0.762 -2.016 1.00 92.38 86 ALA A CA 1
ATOM 633 C C . ALA A 1 86 ? 2.753 0.658 -2.247 1.00 92.38 86 ALA A C 1
ATOM 635 O O . ALA A 1 86 ? 2.126 -0.285 -1.769 1.00 92.38 86 ALA A O 1
ATOM 636 N N . MET A 1 87 ? 2.184 1.559 -3.056 1.00 91.06 87 MET A N 1
ATOM 637 C CA . MET A 1 87 ? 0.784 1.486 -3.488 1.00 91.06 87 MET A CA 1
ATOM 638 C C . MET A 1 87 ? 0.505 0.210 -4.295 1.00 91.06 87 MET A C 1
ATOM 640 O O . MET A 1 87 ? -0.519 -0.435 -4.104 1.00 91.06 87 MET A O 1
ATOM 644 N N . GLY A 1 88 ? 1.426 -0.182 -5.179 1.00 92.81 88 GLY A N 1
ATOM 645 C CA . GLY A 1 88 ? 1.313 -1.407 -5.967 1.00 92.81 88 GLY A CA 1
ATOM 646 C C . GLY A 1 88 ? 1.285 -2.672 -5.106 1.00 92.81 88 GLY A C 1
ATOM 647 O O . GLY A 1 88 ? 0.498 -3.568 -5.397 1.00 92.81 88 GLY A O 1
ATOM 648 N N . ILE A 1 89 ? 2.091 -2.732 -4.036 1.00 92.94 89 ILE A N 1
ATOM 649 C CA . ILE A 1 89 ? 2.023 -3.803 -3.022 1.00 92.94 89 ILE A CA 1
ATOM 650 C C . ILE A 1 89 ? 0.660 -3.756 -2.318 1.00 92.94 89 ILE A C 1
ATOM 652 O O . ILE A 1 89 ? -0.006 -4.783 -2.237 1.00 92.94 89 ILE A O 1
ATOM 656 N N . ALA A 1 90 ? 0.245 -2.551 -1.905 1.00 90.00 90 ALA A N 1
ATOM 657 C CA . ALA A 1 90 ? -1.096 -2.174 -1.451 1.00 90.00 90 ALA A CA 1
ATOM 658 C C . ALA A 1 90 ? -2.220 -2.934 -2.166 1.00 90.00 90 ALA A C 1
ATOM 660 O O . ALA A 1 90 ? -2.893 -3.816 -1.636 1.00 90.00 90 ALA A O 1
ATOM 661 N N . GLN A 1 91 ? -2.351 -2.589 -3.442 1.00 90.44 91 GLN A N 1
ATOM 662 C CA . GLN A 1 91 ? -3.397 -3.074 -4.332 1.00 90.44 91 GLN A CA 1
ATOM 663 C C . GLN A 1 91 ? -3.264 -4.572 -4.638 1.00 90.44 91 GLN A C 1
ATOM 665 O O . GLN A 1 91 ? -4.263 -5.255 -4.842 1.00 90.44 91 GLN A O 1
ATOM 670 N N . ALA A 1 92 ? -2.039 -5.105 -4.643 1.00 91.25 92 ALA A N 1
ATOM 671 C CA . ALA A 1 92 ? -1.787 -6.516 -4.923 1.00 91.25 92 ALA A CA 1
ATOM 672 C C . ALA A 1 92 ? -2.071 -7.455 -3.731 1.00 91.25 92 ALA A C 1
ATOM 674 O O . ALA A 1 92 ? -2.239 -8.656 -3.952 1.00 91.25 92 ALA A O 1
ATOM 675 N N . LEU A 1 93 ? -2.127 -6.943 -2.493 1.00 88.31 93 LEU A N 1
ATOM 676 C CA . LEU A 1 93 ? -2.585 -7.706 -1.319 1.00 88.31 93 LEU A CA 1
ATOM 677 C C . LEU A 1 93 ? -4.106 -7.922 -1.331 1.00 88.31 93 LEU A C 1
ATOM 679 O O . LEU A 1 93 ? -4.585 -8.941 -0.840 1.00 88.31 93 LEU A O 1
ATOM 683 N N . GLY A 1 94 ? -4.848 -6.996 -1.935 1.00 85.12 94 GLY A N 1
ATOM 684 C CA . GLY A 1 94 ? -6.291 -7.080 -2.142 1.00 85.12 94 GLY A CA 1
ATOM 685 C C . GLY A 1 94 ? -7.008 -5.819 -1.673 1.00 85.12 94 GLY A C 1
ATOM 686 O O . GLY A 1 94 ? -6.544 -5.140 -0.760 1.00 85.12 94 GLY A O 1
ATOM 687 N N . SER A 1 95 ? -8.170 -5.539 -2.271 1.00 77.94 95 SER A N 1
ATOM 688 C CA . SER A 1 95 ? -9.016 -4.374 -1.955 1.00 77.94 95 SER A CA 1
ATOM 689 C C . SER A 1 95 ? -9.425 -4.293 -0.488 1.00 77.94 95 SER A C 1
ATOM 691 O O . SER A 1 95 ? -9.677 -3.213 0.032 1.00 77.94 95 SER A O 1
ATOM 693 N N . ASP A 1 96 ? -9.486 -5.440 0.179 1.00 79.38 96 ASP A N 1
ATOM 694 C CA . ASP A 1 96 ? -9.947 -5.526 1.557 1.00 79.38 96 ASP A CA 1
ATOM 695 C C . ASP A 1 96 ? -8.816 -5.364 2.580 1.00 79.38 96 ASP A C 1
ATOM 697 O O . ASP A 1 96 ? -9.063 -5.410 3.788 1.00 79.38 96 ASP A O 1
ATOM 701 N N . THR A 1 97 ? -7.571 -5.241 2.116 1.00 81.50 97 THR A N 1
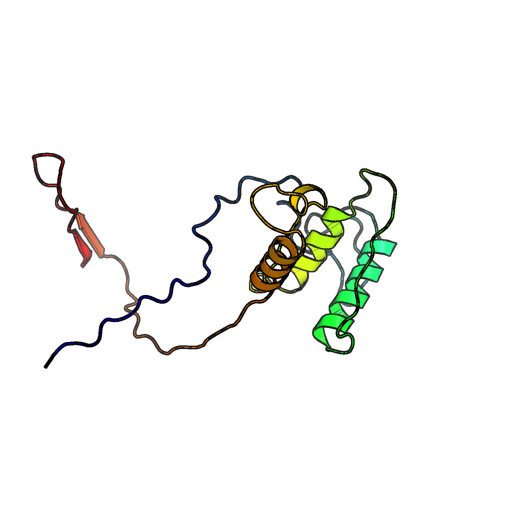ATOM 702 C CA . THR A 1 97 ? -6.418 -5.049 2.993 1.00 81.50 97 THR A CA 1
ATOM 703 C C . THR A 1 97 ? -6.291 -3.556 3.295 1.00 81.50 97 THR A C 1
ATOM 705 O O . THR A 1 97 ? -6.083 -2.771 2.368 1.00 81.50 97 THR A O 1
ATOM 708 N N . PRO A 1 98 ? -6.396 -3.124 4.563 1.00 85.25 98 PRO A N 1
ATOM 709 C CA . PRO A 1 98 ? -6.279 -1.713 4.901 1.00 85.25 98 PRO A CA 1
ATOM 710 C C . PRO A 1 98 ? -4.873 -1.197 4.594 1.00 85.25 98 PRO A C 1
ATOM 712 O O . PRO A 1 98 ? -3.866 -1.829 4.919 1.00 85.25 98 PRO A O 1
ATOM 715 N N . PHE A 1 99 ? -4.806 -0.011 3.998 1.00 85.94 99 PHE A N 1
ATOM 716 C CA . PHE A 1 99 ? -3.560 0.663 3.668 1.00 85.94 99 PHE A CA 1
ATOM 717 C C . PHE A 1 99 ? -3.605 2.105 4.166 1.00 85.94 99 PHE A C 1
ATOM 719 O O . PHE A 1 99 ? -4.443 2.892 3.732 1.00 85.94 99 PHE A O 1
ATOM 726 N N . THR A 1 100 ? -2.673 2.462 5.049 1.00 87.12 100 THR A N 1
ATOM 727 C CA . THR A 1 100 ? -2.534 3.833 5.551 1.00 87.12 100 THR A CA 1
ATOM 728 C C . THR A 1 100 ? -1.234 4.430 5.034 1.00 87.12 100 THR A C 1
ATOM 730 O O . THR A 1 100 ? -0.148 3.955 5.363 1.00 87.12 100 THR A O 1
ATOM 733 N N . ALA A 1 101 ? -1.333 5.504 4.254 1.00 87.12 101 ALA A N 1
ATOM 734 C CA . ALA A 1 101 ? -0.191 6.350 3.936 1.00 87.12 101 ALA A CA 1
ATOM 735 C C . ALA A 1 101 ? -0.076 7.463 4.986 1.00 87.12 101 ALA A C 1
ATOM 737 O O . ALA A 1 101 ? -1.066 8.123 5.292 1.00 87.12 101 ALA A O 1
ATOM 738 N N . MET A 1 102 ? 1.128 7.668 5.518 1.00 86.12 102 MET A N 1
ATOM 739 C CA . MET A 1 102 ? 1.428 8.716 6.492 1.00 86.12 102 MET A CA 1
ATOM 740 C C . MET A 1 102 ? 2.751 9.385 6.129 1.00 86.12 102 MET A C 1
ATOM 742 O O . MET A 1 102 ? 3.739 8.704 5.830 1.00 86.12 102 MET A O 1
ATOM 746 N N . SER A 1 103 ? 2.781 10.715 6.168 1.00 87.81 103 SER A N 1
ATOM 747 C CA . SER A 1 103 ? 4.033 11.468 6.066 1.00 87.81 103 SER A CA 1
ATOM 748 C C . SER A 1 103 ? 4.729 11.523 7.425 1.00 87.81 103 SER A C 1
ATOM 750 O O . SER A 1 103 ? 4.089 11.707 8.455 1.00 87.81 103 SER A O 1
ATOM 752 N N . GLY A 1 104 ? 6.062 11.453 7.449 1.00 86.81 104 GLY A N 1
ATOM 753 C CA . GLY A 1 104 ? 6.823 11.580 8.698 1.00 86.81 104 GLY A CA 1
ATOM 754 C C . GLY A 1 104 ? 6.588 12.914 9.419 1.00 86.81 104 GLY A C 1
ATOM 755 O O . GLY A 1 104 ? 6.654 12.972 10.643 1.00 86.81 104 GLY A O 1
ATOM 756 N N . SER A 1 105 ? 6.257 13.974 8.677 1.00 87.62 105 SER A N 1
ATOM 757 C CA . SER A 1 105 ? 5.907 15.280 9.244 1.00 87.62 105 SER A CA 1
ATOM 758 C C . SER A 1 105 ? 4.569 15.275 9.988 1.00 87.62 105 SER A C 1
ATOM 760 O O . SER A 1 105 ? 4.396 16.070 10.901 1.00 87.62 105 SER A O 1
ATOM 762 N N . GLU A 1 106 ? 3.642 14.375 9.643 1.00 82.12 106 GLU A N 1
ATOM 763 C CA . GLU A 1 106 ? 2.326 14.270 10.295 1.00 82.12 106 GLU A CA 1
ATOM 764 C C . GLU A 1 106 ? 2.426 13.717 11.724 1.00 82.12 106 GLU A C 1
ATOM 766 O O . GLU A 1 106 ? 1.514 13.904 12.523 1.00 82.12 106 GLU A O 1
ATOM 771 N N . ILE A 1 107 ? 3.544 13.069 12.070 1.00 88.19 107 ILE A N 1
ATOM 772 C CA . ILE A 1 107 ? 3.795 12.537 13.418 1.00 88.19 107 ILE A CA 1
ATOM 773 C C . ILE A 1 107 ? 4.073 13.673 14.418 1.00 88.19 107 ILE A C 1
ATOM 775 O O . ILE A 1 107 ? 3.855 13.521 15.621 1.00 88.19 107 ILE A O 1
ATOM 779 N N . PHE A 1 108 ? 4.570 14.815 13.941 1.00 87.94 108 PHE A N 1
ATOM 780 C CA . PHE A 1 108 ? 4.900 15.961 14.779 1.00 87.94 108 PHE A CA 1
ATOM 781 C C . PHE A 1 108 ? 3.702 16.911 14.840 1.00 87.94 108 PHE A C 1
ATOM 783 O O . PHE A 1 108 ? 3.492 17.715 13.937 1.00 87.94 108 PHE A O 1
ATOM 790 N N . SER A 1 109 ? 2.923 16.824 15.918 1.00 83.62 109 SER A N 1
ATOM 791 C CA . SER A 1 109 ? 1.773 17.695 16.170 1.00 83.62 109 SER A CA 1
ATOM 792 C C . SER A 1 109 ? 1.856 18.326 17.561 1.00 83.62 109 SER A C 1
ATOM 794 O O . SER A 1 109 ? 2.460 17.763 18.474 1.00 83.62 109 SER A O 1
ATOM 796 N N . LEU A 1 110 ? 1.251 19.507 17.711 1.00 86.56 110 LEU A N 1
ATOM 797 C CA . LEU A 1 110 ? 1.018 20.147 19.011 1.00 86.56 110 LEU A CA 1
ATOM 798 C C . LEU A 1 110 ? -0.219 19.571 19.717 1.00 86.56 110 LEU A C 1
ATOM 800 O O . LEU A 1 110 ? -0.312 19.639 20.938 1.00 86.56 110 LEU A O 1
ATOM 804 N N . GLU A 1 111 ? -1.155 18.999 18.959 1.00 87.62 111 GLU A N 1
ATOM 805 C CA . GLU A 1 111 ? -2.438 18.501 19.471 1.00 87.62 111 GLU A CA 1
ATOM 806 C C . GLU A 1 111 ? -2.330 17.093 20.068 1.00 87.62 111 GLU A C 1
ATOM 808 O O . GLU A 1 111 ? -3.142 16.707 20.906 1.00 87.62 111 GLU A O 1
ATOM 813 N N . MET A 1 112 ? -1.336 16.305 19.642 1.00 89.88 112 MET A N 1
ATOM 814 C CA . MET A 1 112 ? -1.167 14.919 20.077 1.00 89.88 112 MET A CA 1
ATOM 815 C C . MET A 1 112 ? 0.301 14.520 20.206 1.00 89.88 112 MET A C 1
ATOM 817 O O . MET A 1 112 ? 1.175 15.030 19.507 1.00 89.88 112 MET A O 1
ATOM 821 N N . SER A 1 113 ? 0.572 13.555 21.087 1.00 94.00 113 SER A N 1
ATOM 822 C CA . SER A 1 113 ? 1.920 13.011 21.253 1.00 94.00 113 SER A CA 1
ATOM 823 C C . SER A 1 113 ? 2.346 12.169 20.044 1.00 94.00 113 SER A C 1
ATOM 825 O O . SER A 1 113 ? 1.528 11.511 19.402 1.00 94.00 113 SER A O 1
ATOM 827 N N . LYS A 1 114 ? 3.659 12.114 19.783 1.00 93.56 114 LYS A N 1
ATOM 828 C CA . LYS A 1 114 ? 4.247 11.276 18.719 1.00 93.56 114 LYS A CA 1
ATOM 829 C C . LYS A 1 114 ? 3.845 9.799 18.850 1.00 93.56 114 LYS A C 1
ATOM 831 O O . LYS A 1 114 ? 3.598 9.132 17.850 1.00 93.56 114 LYS A O 1
ATOM 836 N N . THR A 1 115 ? 3.769 9.293 20.083 1.00 93.69 115 THR A N 1
ATOM 837 C CA . THR A 1 115 ? 3.362 7.910 20.375 1.00 93.69 115 THR A CA 1
ATOM 838 C C . THR A 1 115 ? 1.898 7.674 20.026 1.00 93.69 115 THR A C 1
ATOM 840 O O . THR A 1 115 ? 1.571 6.642 19.445 1.00 93.69 115 THR A O 1
ATOM 843 N N . GLU A 1 116 ? 1.023 8.631 20.335 1.00 92.25 116 GLU A N 1
ATOM 844 C CA . GLU A 1 116 ? -0.399 8.537 19.999 1.00 92.25 116 GLU A CA 1
ATOM 845 C C . GLU A 1 116 ? -0.609 8.592 18.481 1.00 92.25 116 GLU A C 1
ATOM 847 O O . GLU A 1 116 ? -1.309 7.742 17.934 1.00 92.25 116 GLU A O 1
ATOM 852 N N . ALA A 1 117 ? 0.086 9.495 17.779 1.00 90.19 117 ALA A N 1
ATOM 853 C CA . ALA A 1 117 ? 0.040 9.581 16.318 1.00 90.19 117 ALA A CA 1
ATOM 854 C C . ALA A 1 117 ? 0.435 8.250 15.647 1.00 90.19 117 ALA A C 1
ATOM 856 O O . ALA A 1 117 ? -0.277 7.751 14.771 1.00 90.19 117 ALA A O 1
ATOM 857 N N . LEU A 1 118 ? 1.527 7.625 16.103 1.00 91.94 118 LEU A N 1
ATOM 858 C CA . LEU A 1 118 ? 1.956 6.309 15.618 1.00 91.94 118 LEU A CA 1
ATOM 859 C C . LEU A 1 118 ? 0.956 5.205 15.982 1.00 91.94 118 LEU A C 1
ATOM 861 O O . LEU A 1 118 ? 0.630 4.370 15.140 1.00 91.94 118 LEU A O 1
ATOM 865 N N . THR A 1 119 ? 0.434 5.209 17.209 1.00 92.69 119 THR A N 1
ATOM 866 C CA . THR A 1 119 ? -0.551 4.216 17.666 1.00 92.69 119 THR A CA 1
ATOM 867 C C . THR A 1 119 ? -1.812 4.262 16.805 1.00 92.69 119 THR A C 1
ATOM 869 O O . THR A 1 119 ? -2.315 3.219 16.380 1.00 92.69 119 THR A O 1
ATOM 872 N N . GLN A 1 120 ? -2.298 5.459 16.477 1.00 89.44 120 GLN A N 1
ATOM 873 C CA . GLN A 1 120 ? -3.428 5.639 15.569 1.00 89.44 120 GLN A CA 1
ATOM 874 C C . GLN A 1 120 ? -3.106 5.172 14.147 1.00 89.44 120 GLN A C 1
ATOM 876 O O . GLN A 1 120 ? -3.940 4.508 13.532 1.00 89.44 120 GLN A O 1
ATOM 881 N N . ALA A 1 121 ? -1.903 5.455 13.638 1.00 88.81 121 ALA A N 1
ATOM 882 C CA . ALA A 1 121 ? -1.463 4.984 12.323 1.00 88.81 121 ALA A CA 1
ATOM 883 C C . ALA A 1 121 ? -1.489 3.450 12.222 1.00 88.81 121 ALA A C 1
ATOM 885 O O . ALA A 1 121 ? -2.007 2.891 11.250 1.00 88.81 121 ALA A O 1
ATOM 886 N N . PHE A 1 122 ? -0.984 2.764 13.253 1.00 91.12 122 PHE A N 1
ATOM 887 C CA . PHE A 1 122 ? -1.008 1.303 13.323 1.00 91.12 122 PHE A CA 1
ATOM 888 C C . PHE A 1 122 ? -2.435 0.766 13.426 1.00 91.12 122 PHE A C 1
ATOM 890 O O . PHE A 1 122 ? -2.786 -0.139 12.676 1.00 91.12 122 PHE A O 1
ATOM 897 N N . ARG A 1 123 ? -3.284 1.349 14.283 1.00 90.38 123 ARG A N 1
ATOM 898 C CA . ARG A 1 123 ? -4.693 0.934 14.414 1.00 90.38 123 ARG A CA 1
ATOM 899 C C . ARG A 1 123 ? -5.473 1.083 13.108 1.00 90.38 123 ARG A C 1
ATOM 901 O O . ARG A 1 123 ? -6.226 0.184 12.765 1.00 90.38 123 ARG A O 1
ATOM 908 N N . ARG A 1 124 ? -5.264 2.171 12.357 1.00 87.38 124 ARG A N 1
ATOM 909 C CA . ARG A 1 124 ? -5.894 2.378 11.037 1.00 87.38 124 ARG A CA 1
ATOM 910 C C . ARG A 1 124 ? -5.432 1.361 9.989 1.00 87.38 124 ARG A C 1
ATOM 912 O O . ARG A 1 124 ? -6.183 1.036 9.081 1.00 87.38 124 ARG A O 1
ATOM 919 N N . SER A 1 125 ? -4.213 0.844 10.130 1.00 88.12 125 SER A N 1
ATOM 920 C CA . SER A 1 125 ? -3.625 -0.138 9.210 1.00 88.12 125 SER A CA 1
ATOM 921 C C . SER A 1 125 ? -3.957 -1.593 9.564 1.00 88.12 125 SER A C 1
ATOM 923 O O . SER A 1 125 ? -3.478 -2.498 8.888 1.00 88.12 125 SER A O 1
ATOM 925 N N . ILE A 1 126 ? -4.737 -1.841 10.621 1.00 88.31 126 ILE A N 1
ATOM 926 C CA . ILE A 1 126 ? -5.134 -3.184 11.059 1.00 88.31 126 ILE A CA 1
ATOM 927 C C . ILE A 1 126 ? -6.647 -3.320 10.894 1.00 88.31 126 ILE A C 1
ATOM 929 O O . ILE A 1 126 ? -7.424 -2.619 11.536 1.00 88.31 126 ILE A O 1
ATOM 933 N N . GLY A 1 127 ? -7.059 -4.246 10.031 1.00 85.31 127 GLY A N 1
ATOM 934 C CA . GLY A 1 127 ? -8.461 -4.519 9.733 1.00 85.31 127 GLY A CA 1
ATOM 935 C C . GLY A 1 127 ? -8.919 -5.788 10.434 1.00 85.31 127 GLY A C 1
ATOM 936 O O . GLY A 1 127 ? -8.251 -6.817 10.352 1.00 85.31 127 GLY A O 1
ATOM 937 N N . VAL A 1 128 ? -10.073 -5.729 11.098 1.00 87.12 128 VAL A N 1
ATOM 938 C CA . VAL A 1 128 ? -10.731 -6.900 11.687 1.00 87.12 128 VAL A CA 1
ATOM 939 C C . VAL A 1 128 ? -11.966 -7.213 10.853 1.00 87.12 128 VAL A C 1
ATOM 941 O O . VAL A 1 128 ? -12.866 -6.384 10.737 1.00 87.12 128 VAL A O 1
ATOM 944 N N . ARG A 1 129 ? -12.008 -8.405 10.252 1.00 82.88 129 ARG A N 1
ATOM 945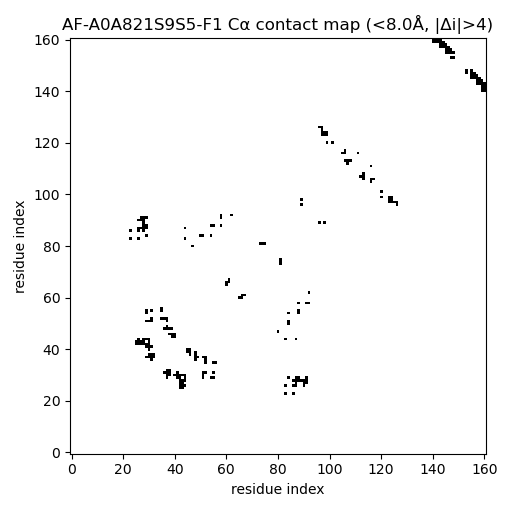 C CA . ARG A 1 129 ? -13.164 -8.868 9.479 1.00 82.88 129 ARG A CA 1
ATOM 946 C C . ARG A 1 129 ? -14.079 -9.696 10.369 1.00 82.88 129 ARG A C 1
ATOM 948 O O . ARG A 1 129 ? -13.694 -10.777 10.806 1.00 82.88 129 ARG A O 1
ATOM 955 N N . ILE A 1 130 ? -15.292 -9.201 10.576 1.00 87.31 130 ILE A N 1
ATOM 956 C CA . ILE A 1 130 ? -16.358 -9.895 11.300 1.00 87.31 130 ILE A CA 1
ATOM 957 C C . ILE A 1 130 ? -17.373 -10.372 10.261 1.00 87.31 130 ILE A C 1
ATOM 959 O O . ILE A 1 130 ? -17.773 -9.601 9.391 1.00 87.31 130 ILE A O 1
ATOM 963 N N . LYS A 1 131 ? -17.724 -11.659 10.303 1.00 88.62 131 LYS A N 1
ATOM 964 C CA . LYS A 1 131 ? -18.790 -12.231 9.475 1.00 88.62 131 LYS A CA 1
ATOM 965 C C . LYS A 1 131 ? -20.067 -12.263 10.307 1.00 88.62 131 LYS A C 1
ATOM 967 O O . LYS A 1 131 ? -20.027 -12.739 11.437 1.00 88.62 131 LYS A O 1
ATOM 972 N N . GLU A 1 132 ? -21.155 -11.774 9.736 1.00 89.75 132 GLU A N 1
ATOM 973 C CA . GLU A 1 132 ? -22.484 -11.749 10.344 1.00 89.75 132 GLU A CA 1
ATOM 974 C C . GLU A 1 132 ? -23.501 -12.231 9.305 1.00 89.75 132 GLU A C 1
ATOM 976 O O . GLU A 1 132 ? -23.311 -12.016 8.104 1.00 89.75 132 GLU A O 1
ATOM 981 N N . GLU A 1 133 ? -24.546 -12.916 9.761 1.00 91.38 133 GLU A N 1
ATOM 982 C CA . GLU A 1 133 ? -25.677 -13.318 8.927 1.00 91.38 133 GLU A CA 1
ATOM 983 C C . GLU A 1 133 ? -26.720 -12.198 8.947 1.00 91.38 133 GLU A C 1
ATOM 985 O O . GLU A 1 133 ? -27.136 -11.753 10.013 1.00 91.38 133 GLU A O 1
ATOM 990 N N . ALA A 1 134 ? -27.129 -11.729 7.771 1.00 88.75 134 ALA A N 1
ATOM 991 C CA . ALA A 1 134 ? -28.157 -10.708 7.628 1.00 88.75 134 ALA A CA 1
ATOM 992 C C . ALA A 1 134 ? -29.124 -11.104 6.512 1.00 88.75 134 ALA A C 1
ATOM 994 O O . ALA A 1 134 ? -28.712 -11.636 5.479 1.00 88.75 134 ALA A O 1
ATOM 995 N N . GLU A 1 135 ? -30.409 -10.837 6.725 1.00 90.94 135 GLU A N 1
ATOM 996 C CA . GLU A 1 135 ? -31.443 -11.032 5.714 1.00 90.94 135 GLU A CA 1
ATOM 997 C C . GLU A 1 135 ? -31.439 -9.843 4.746 1.00 90.94 135 GLU A C 1
ATOM 999 O O . GLU A 1 135 ? -31.560 -8.687 5.159 1.00 90.94 135 GLU A O 1
ATOM 1004 N N . PHE A 1 136 ? -31.295 -10.124 3.451 1.00 87.56 136 PHE A N 1
ATOM 1005 C CA . PHE A 1 136 ? -31.340 -9.121 2.389 1.00 87.56 136 PHE A CA 1
ATOM 1006 C C . PHE A 1 136 ? -32.558 -9.354 1.496 1.00 87.56 136 PHE A C 1
ATOM 1008 O O . PHE A 1 136 ? -32.920 -10.493 1.206 1.00 87.56 136 PHE A O 1
ATOM 1015 N N . ILE A 1 137 ? -33.175 -8.261 1.045 1.00 88.94 137 ILE A N 1
ATOM 1016 C CA . ILE A 1 137 ? -34.233 -8.293 0.034 1.00 88.94 137 ILE A CA 1
ATOM 1017 C C . ILE A 1 137 ? -33.579 -7.992 -1.316 1.00 88.94 137 ILE A C 1
ATOM 1019 O O . ILE A 1 137 ? -33.064 -6.893 -1.520 1.00 88.94 137 ILE A O 1
ATOM 1023 N N . GLU A 1 138 ? -33.603 -8.960 -2.229 1.00 90.06 138 GLU A N 1
ATOM 1024 C CA . GLU A 1 138 ? -33.148 -8.805 -3.614 1.00 90.06 138 GLU A CA 1
ATOM 1025 C C . GLU A 1 138 ? -34.355 -8.850 -4.558 1.00 90.06 138 GLU A C 1
ATOM 1027 O O . GLU A 1 138 ? -35.228 -9.708 -4.425 1.00 90.06 138 GLU A O 1
ATOM 1032 N N . GLY A 1 139 ? -34.421 -7.920 -5.511 1.00 90.31 139 GLY A N 1
ATOM 1033 C CA . GLY A 1 139 ? -35.524 -7.828 -6.464 1.00 90.31 139 GLY A CA 1
ATOM 1034 C C . GLY A 1 139 ? -35.289 -6.760 -7.529 1.00 90.31 139 GLY A C 1
ATOM 1035 O O . GLY A 1 139 ? -34.422 -5.896 -7.381 1.00 90.31 139 GLY A O 1
ATOM 1036 N N . GLU A 1 140 ? -36.053 -6.835 -8.617 1.00 90.62 140 GLU A N 1
ATOM 1037 C CA . GLU A 1 140 ? -36.095 -5.787 -9.636 1.00 90.62 140 GLU A CA 1
ATOM 1038 C C . GLU A 1 140 ? -36.886 -4.588 -9.104 1.00 90.62 140 GLU A C 1
ATOM 1040 O O . GLU A 1 140 ? -37.969 -4.749 -8.546 1.00 90.62 140 GLU A O 1
ATOM 1045 N N . VAL A 1 141 ? -36.340 -3.382 -9.268 1.00 88.19 141 VAL A N 1
ATOM 1046 C CA . VAL A 1 141 ? -37.055 -2.154 -8.911 1.00 88.19 141 VAL A CA 1
ATOM 1047 C C . VAL A 1 141 ? -38.055 -1.847 -10.017 1.00 88.19 141 VAL A C 1
ATOM 1049 O O . VAL A 1 141 ? -37.645 -1.494 -11.123 1.00 88.19 141 VAL A O 1
ATOM 1052 N N . VAL A 1 142 ? -39.350 -1.942 -9.714 1.00 89.56 142 VAL A N 1
ATOM 1053 C CA . VAL A 1 142 ? -40.413 -1.648 -10.684 1.00 89.56 142 VAL A CA 1
ATOM 1054 C C . VAL A 1 142 ? -40.803 -0.176 -10.606 1.00 89.56 142 VAL A C 1
ATOM 1056 O O . VAL A 1 142 ? -40.870 0.504 -11.631 1.00 89.56 142 VAL A O 1
ATOM 1059 N N . GLU A 1 143 ? -41.005 0.350 -9.396 1.00 84.38 143 GLU A N 1
ATOM 1060 C CA . GLU A 1 143 ? -41.365 1.756 -9.210 1.00 84.38 143 GLU A CA 1
ATOM 1061 C C . GLU A 1 143 ? -40.786 2.344 -7.914 1.00 84.38 143 GLU A C 1
ATOM 1063 O O . GLU A 1 143 ? -40.832 1.731 -6.846 1.00 84.38 143 GLU A O 1
ATOM 1068 N N . ILE A 1 144 ? -40.269 3.577 -7.999 1.00 83.38 144 ILE A N 1
ATOM 1069 C CA . ILE A 1 144 ? -39.865 4.379 -6.837 1.00 83.38 144 ILE A CA 1
ATOM 1070 C C . ILE A 1 144 ? -40.739 5.631 -6.788 1.00 83.38 144 ILE A C 1
ATOM 1072 O O . ILE A 1 144 ? -40.574 6.539 -7.607 1.00 83.38 144 ILE A O 1
ATOM 1076 N N . GLN A 1 145 ? -41.616 5.724 -5.790 1.00 78.12 145 GLN A N 1
ATOM 1077 C CA . GLN A 1 145 ? -42.363 6.950 -5.502 1.00 78.12 145 GLN A CA 1
ATOM 1078 C C . GLN A 1 145 ? -41.731 7.677 -4.319 1.00 78.12 145 GLN A C 1
ATOM 1080 O O . GLN A 1 145 ? -41.520 7.088 -3.261 1.00 78.12 145 GLN A O 1
ATOM 1085 N N . ILE A 1 146 ? -41.426 8.964 -4.494 1.00 78.81 146 ILE A N 1
ATOM 1086 C CA . ILE A 1 146 ? -40.869 9.827 -3.446 1.00 78.81 146 ILE A CA 1
ATOM 1087 C C . ILE A 1 146 ? -41.862 10.950 -3.180 1.00 78.81 146 ILE A C 1
ATOM 1089 O O . ILE A 1 146 ? -41.986 11.871 -3.992 1.00 78.8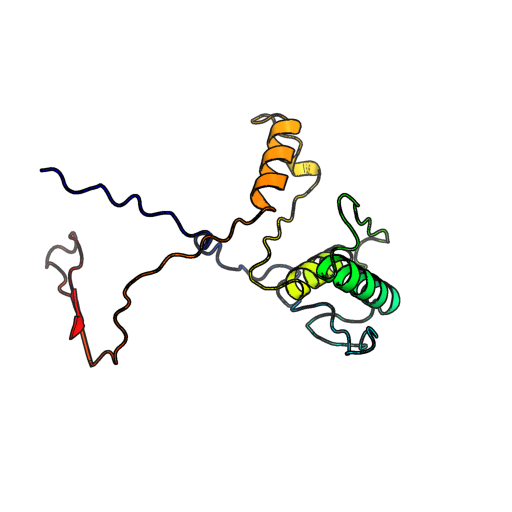1 146 ILE A O 1
ATOM 1093 N N . ASP A 1 147 ? -42.494 10.927 -2.011 1.00 73.19 147 ASP A N 1
ATOM 1094 C CA . ASP A 1 147 ? -43.368 12.014 -1.598 1.00 73.19 147 ASP A CA 1
ATOM 1095 C C . ASP A 1 147 ? -42.523 13.164 -1.043 1.00 73.19 147 ASP A C 1
ATOM 1097 O O . ASP A 1 147 ? -41.797 13.040 -0.048 1.00 73.19 147 ASP A O 1
ATOM 1101 N N . ARG A 1 148 ? -42.590 14.318 -1.716 1.00 67.69 148 ARG A N 1
ATOM 1102 C CA . ARG A 1 148 ? -42.021 15.572 -1.210 1.00 67.69 148 ARG A CA 1
ATOM 1103 C C . ARG A 1 148 ? -43.118 16.395 -0.536 1.00 67.69 148 ARG A C 1
ATOM 1105 O O . ARG A 1 148 ? -44.078 16.759 -1.213 1.00 67.69 148 ARG A O 1
ATOM 1112 N N . PRO A 1 149 ? -42.970 16.766 0.749 1.00 63.56 149 PRO A N 1
ATOM 1113 C CA . PRO A 1 149 ? -43.895 17.700 1.375 1.00 63.56 149 PRO A CA 1
ATOM 1114 C C . PRO A 1 149 ? -43.804 19.076 0.697 1.00 63.56 149 PRO A C 1
ATOM 1116 O O . PRO A 1 149 ? -42.712 19.563 0.392 1.00 63.56 149 PRO A O 1
ATOM 1119 N N . ALA A 1 150 ? -44.962 19.709 0.482 1.00 63.78 150 ALA A N 1
ATOM 1120 C CA . ALA A 1 150 ? -45.124 20.958 -0.274 1.00 63.78 150 ALA A CA 1
ATOM 1121 C C . ALA A 1 150 ? -44.311 22.152 0.271 1.00 63.78 150 ALA A C 1
ATOM 1123 O O . ALA A 1 150 ? -44.078 23.123 -0.442 1.00 63.78 150 ALA A O 1
ATOM 1124 N N . THR A 1 151 ? -43.850 22.080 1.520 1.00 62.94 151 THR A N 1
ATOM 1125 C CA . THR A 1 151 ? -43.067 23.121 2.201 1.00 62.94 151 THR A CA 1
ATOM 1126 C C . THR A 1 151 ? -41.553 22.992 2.004 1.00 62.94 151 T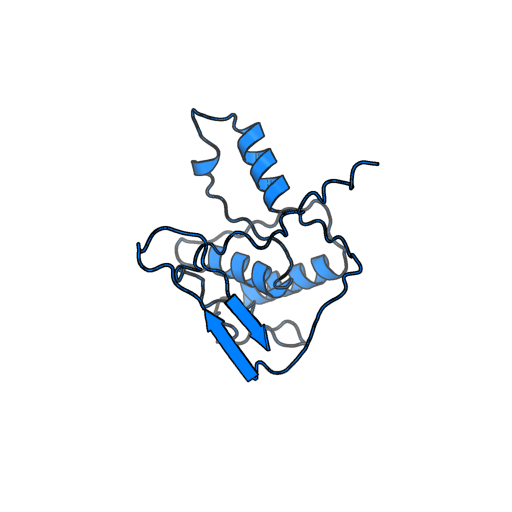HR A C 1
ATOM 1128 O O . THR A 1 151 ? -40.803 23.826 2.505 1.00 62.94 151 THR A O 1
ATOM 1131 N N . GLY A 1 152 ? -41.066 21.956 1.310 1.00 59.56 152 GLY A N 1
ATOM 1132 C CA . GLY A 1 152 ? -39.632 21.746 1.054 1.00 59.56 152 GLY A CA 1
ATOM 1133 C C . GLY A 1 152 ? -38.795 21.344 2.280 1.00 59.56 152 GLY A C 1
ATOM 1134 O O . GLY A 1 152 ? -37.630 20.983 2.120 1.00 59.56 152 GLY A O 1
ATOM 1135 N N . ALA A 1 153 ? -39.381 21.341 3.481 1.00 56.00 153 ALA A N 1
ATOM 1136 C CA . ALA A 1 153 ? -38.750 20.927 4.729 1.00 56.00 153 ALA A CA 1
ATOM 1137 C C . ALA A 1 153 ? -39.516 19.740 5.336 1.00 56.00 153 ALA A C 1
ATOM 1139 O O . ALA A 1 153 ? -40.631 19.890 5.830 1.00 56.00 153 ALA A O 1
ATOM 1140 N N . GLY A 1 154 ? -38.919 18.547 5.277 1.00 61.56 154 GLY A N 1
ATOM 1141 C CA . GLY A 1 154 ? -39.457 17.324 5.874 1.00 61.56 154 GLY A CA 1
ATOM 1142 C C . GLY A 1 154 ? -38.715 16.070 5.409 1.00 61.56 154 GLY A C 1
ATOM 1143 O O . GLY A 1 154 ? -38.021 16.091 4.388 1.00 61.56 154 GLY A O 1
ATOM 1144 N N . ALA A 1 155 ? -38.841 14.982 6.172 1.00 58.19 155 ALA A N 1
ATOM 1145 C CA . ALA A 1 155 ? -38.258 13.692 5.818 1.00 58.19 155 ALA A CA 1
ATOM 1146 C C . ALA A 1 155 ? -38.881 13.187 4.508 1.00 58.19 155 ALA A C 1
ATOM 1148 O O . ALA A 1 155 ? -40.099 13.070 4.396 1.00 58.19 155 ALA A O 1
ATOM 1149 N N . LYS A 1 156 ? -38.041 12.916 3.505 1.00 58.69 156 LYS A N 1
ATOM 1150 C CA . LYS A 1 156 ? -38.470 12.319 2.237 1.00 58.69 156 LYS A CA 1
ATOM 1151 C C . LYS A 1 156 ? -38.767 10.850 2.507 1.00 58.69 156 LYS A C 1
ATOM 1153 O O . LYS A 1 156 ? -37.835 10.076 2.714 1.00 58.69 156 LYS A O 1
ATOM 1158 N N . ILE A 1 157 ? -40.041 10.492 2.546 1.00 62.62 157 ILE A N 1
ATOM 1159 C CA . ILE A 1 157 ? -40.484 9.105 2.672 1.00 62.62 157 ILE A CA 1
ATOM 1160 C C . ILE A 1 157 ? 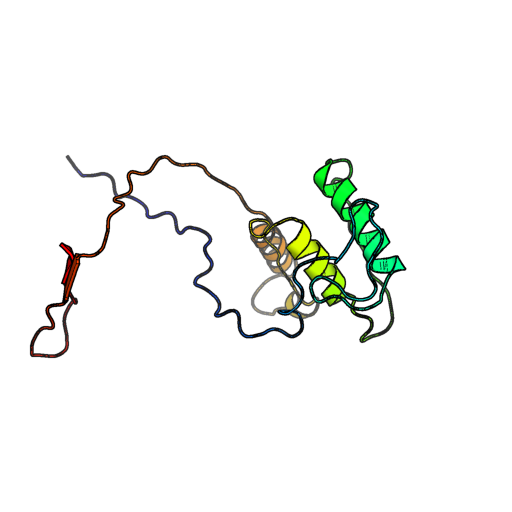-40.909 8.665 1.272 1.00 62.62 157 ILE A C 1
ATOM 1162 O O . ILE A 1 157 ? -41.575 9.413 0.558 1.00 62.62 157 ILE A O 1
ATOM 1166 N N . GLY A 1 158 ? -40.459 7.487 0.851 1.00 59.44 158 GLY A N 1
ATOM 1167 C CA . GLY A 1 158 ? -40.811 6.915 -0.440 1.00 59.44 158 GLY A CA 1
ATOM 1168 C C . GLY A 1 158 ? -41.238 5.463 -0.297 1.00 59.44 158 GLY A C 1
ATOM 1169 O O . GLY A 1 158 ? -40.790 4.774 0.621 1.00 59.44 158 GLY A O 1
ATOM 1170 N N . LYS A 1 159 ? -42.118 5.015 -1.190 1.00 63.34 159 LYS A N 1
ATOM 1171 C CA . LYS A 1 159 ? -42.493 3.606 -1.332 1.00 63.34 159 LYS A CA 1
ATOM 1172 C C . LYS A 1 159 ? -41.764 3.031 -2.539 1.00 63.34 159 LYS A C 1
ATOM 1174 O O . LYS A 1 159 ? -41.680 3.680 -3.581 1.00 63.34 159 LYS A O 1
ATOM 1179 N N . MET A 1 160 ? -41.238 1.827 -2.368 1.00 58.03 160 MET A N 1
ATOM 1180 C CA . MET A 1 160 ? -40.623 1.037 -3.426 1.00 58.03 160 MET A CA 1
ATOM 1181 C C . MET A 1 160 ? -41.496 -0.204 -3.599 1.00 58.03 160 MET A C 1
ATOM 1183 O O . MET A 1 160 ? -41.767 -0.871 -2.597 1.00 58.03 160 MET A O 1
ATOM 1187 N N . THR A 1 161 ? -41.985 -0.444 -4.815 1.00 56.88 161 THR A N 1
ATOM 1188 C CA . THR A 1 161 ? -42.803 -1.623 -5.154 1.00 56.88 161 THR A CA 1
ATOM 1189 C C . THR A 1 161 ? -42.086 -2.448 -6.205 1.00 56.88 161 THR A C 1
ATOM 1191 O O . THR A 1 161 ? -41.413 -1.830 -7.069 1.00 56.88 161 THR A O 1
#

Mean predicted aligned error: 11.58 Å

Secondary structure (DSSP, 8-state):
-PPP-------S--S-------TTTT--S--B-TTSPBPSEETTEES-HHHHHHHHHHHHHHHTT---S--------TTSSHHHHHHHHHHHH-TTS------GGGG--SSS-HHHHHHHHHHHT------------------EEEEPPTTS-S--EEEE-

InterPro domains:
  IPR010339 TIP49, P-loop domain [PF06068] (20-151)
  IPR027238 RuvB-like [PTHR11093] (6-159)
  IPR027417 P-loop containing nucleoside triphosphate hydrolase [G3DSA:3.40.50.300] (22-161)
  IPR027417 P-loop containing nucleoside triphosphate hydrolase [SSF52540] (41-148)

Foldseek 3Di:
DDDDPPPPDPPPPPPPPVPPPDPQNQAQALCADPVLFHDCDGRSDHDPRVVSSVLSVVLVCVVVVVDDPDDDDDDDDPPPCSVNSVVRSVNHNHPQQFDDDDDPVQLDDPVDHSVVSVVVRVVSRDDDDDDDDDDDDDDDFPDKAWDQDPVNDDDTDIDTD

Radius of gyration: 22.67 Å; Cα contacts (8 Å, |Δi|>4): 134; chains: 1; bounding box: 62×40×46 Å

Organism: NCBI:txid392032

Sequence (161 aa):
MDAPSTTQVQQVREITRIERIGAHSHIRGLGLNDSLEARNVSQGMVGQLKARRAAGLILEMIKEGKIAGRALLIAGQPGTGKTAIAMGIAQALGSDTPFTAMSGSEIFSLEMSKTEALTQAFRRSIGVRIKEEAEFIEGEVVEIQIDRPATGAGAKIGKMT

Solvent-accessible surface area (backbone atoms only — not comparable to full-atom values): 10618 Å² total; per-residue (Å²): 135,85,77,81,80,79,75,79,74,79,64,91,63,66,77,71,69,71,83,64,86,47,102,58,64,68,45,62,16,58,26,56,49,98,85,45,48,42,45,64,68,29,45,68,38,69,56,62,44,69,61,38,24,52,51,42,56,50,51,50,36,50,74,71,59,78,59,78,98,76,87,87,86,84,84,78,67,88,90,74,46,62,68,51,50,54,48,9,53,44,44,62,75,31,91,86,54,52,77,70,88,78,60,81,69,71,37,69,50,94,91,48,54,53,67,54,46,49,51,50,52,52,53,64,40,56,76,83,89,81,89,79,92,77,93,78,91,84,80,82,85,75,45,81,48,73,53,73,60,96,80,80,73,73,86,76,53,62,56,75,85